Protein AF-A0A1E5TCN2-F1 (afdb_monomer_lite)

pLDDT: mean 72.29, std 10.84, range [36.81, 85.81]

Secondary structure (DSSP, 8-state):
--HHHHHHHHGGGEEE-TTT--EEE----SSHHHHHHHHHHHHHHHHHHHHHHHTT---HHHHHHHHHHHHHHHHHS-HHHHHHHHHHT--

Radius of gyration: 16.42 Å; chains: 1; bounding box: 41×30×35 Å

Organism: NCBI:txid1849968

Sequence (91 aa):
MTPHEFKTRYLHTLQTDPKTKQNYIKLPITDLSELIYMQESLLENIVLLTQLEKRHYKSEQLQSAIYWLCKILLISYPNTELDGLSEWLKP

Structure (mmCIF, N/CA/C/O backbone):
data_AF-A0A1E5TCN2-F1
#
_entry.id   AF-A0A1E5TCN2-F1
#
loop_
_atom_site.group_PDB
_atom_site.id
_atom_site.type_symbol
_atom_site.label_atom_id
_atom_site.label_alt_id
_atom_site.label_comp_id
_atom_site.label_asym_id
_atom_site.label_entity_id
_atom_site.label_seq_id
_atom_site.pdbx_PDB_ins_code
_atom_site.Cartn_x
_atom_site.Cartn_y
_atom_site.Cartn_z
_atom_site.occupancy
_atom_site.B_iso_or_equiv
_atom_site.auth_seq_id
_atom_site.auth_comp_id
_atom_site.auth_asym_id
_atom_site.auth_atom_id
_atom_site.pdbx_PDB_model_num
ATOM 1 N N . MET A 1 1 ? -9.992 11.887 -15.883 1.00 54.75 1 MET A N 1
ATOM 2 C CA . MET A 1 1 ? -10.670 12.204 -14.610 1.00 54.75 1 MET A CA 1
ATOM 3 C C . MET A 1 1 ? -10.124 13.522 -14.106 1.00 54.75 1 MET A C 1
ATOM 5 O O . MET A 1 1 ? -8.909 13.675 -14.041 1.00 54.75 1 MET A O 1
ATOM 9 N N . THR A 1 2 ? -10.992 14.479 -13.814 1.00 73.56 2 THR A N 1
ATOM 10 C CA . THR A 1 2 ? -10.583 15.788 -13.293 1.00 73.56 2 THR A CA 1
ATOM 11 C C . THR A 1 2 ? -1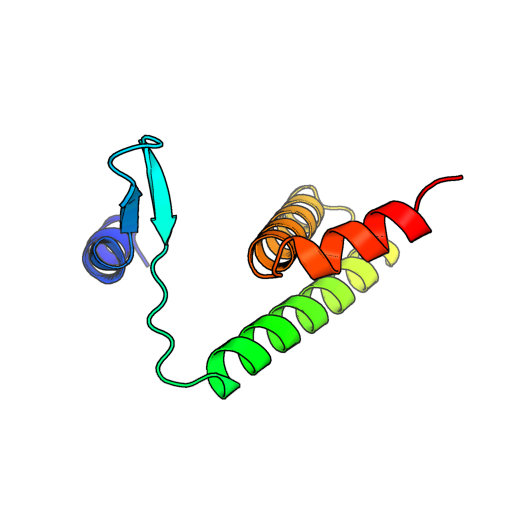0.369 15.729 -11.772 1.00 73.56 2 THR A C 1
ATOM 13 O O . THR A 1 2 ? -10.979 14.895 -11.096 1.00 73.56 2 THR A O 1
ATOM 16 N N . PRO A 1 3 ? -9.542 16.615 -11.184 1.00 69.12 3 PRO A N 1
ATOM 17 C CA . PRO A 1 3 ? -9.358 16.682 -9.729 1.00 69.12 3 PRO A CA 1
ATOM 18 C C . PRO A 1 3 ? -10.669 16.885 -8.952 1.00 69.12 3 PRO A C 1
ATOM 20 O O . PRO A 1 3 ? -10.804 16.426 -7.818 1.00 69.12 3 PRO A O 1
ATOM 23 N N . HIS A 1 4 ? -11.641 17.561 -9.570 1.00 73.25 4 HIS A N 1
ATOM 24 C CA . HIS A 1 4 ? -12.957 17.807 -8.991 1.00 73.25 4 HIS A CA 1
ATOM 25 C C . HIS A 1 4 ? -13.797 16.525 -8.922 1.00 73.25 4 HIS A C 1
ATOM 27 O O . HIS A 1 4 ? -14.317 16.194 -7.860 1.00 73.25 4 HIS A O 1
ATOM 33 N N . GLU A 1 5 ? -13.844 15.749 -10.009 1.00 72.69 5 GLU A N 1
ATOM 34 C CA . GLU A 1 5 ? -14.515 14.441 -10.035 1.00 72.69 5 GLU A CA 1
ATOM 35 C C . GLU A 1 5 ? -13.896 13.460 -9.037 1.00 72.69 5 GLU A C 1
ATOM 37 O O . GLU A 1 5 ? -14.624 12.751 -8.344 1.00 72.69 5 GLU A O 1
ATOM 42 N N . PHE A 1 6 ? -12.564 13.450 -8.913 1.00 70.94 6 PHE A N 1
ATOM 43 C CA . PHE A 1 6 ? -11.880 12.619 -7.924 1.00 70.94 6 PHE A CA 1
ATOM 44 C C . PHE A 1 6 ? -12.287 12.993 -6.495 1.00 70.94 6 PHE A C 1
ATOM 46 O O . PHE A 1 6 ? -12.690 12.129 -5.718 1.00 70.94 6 PHE A O 1
ATOM 53 N N . LYS A 1 7 ? -12.249 14.287 -6.146 1.00 68.06 7 LYS A N 1
ATOM 54 C CA . LYS A 1 7 ? -12.670 14.746 -4.815 1.00 68.06 7 LYS A CA 1
ATOM 55 C C . LYS A 1 7 ? -14.102 14.331 -4.509 1.00 68.06 7 LYS A C 1
ATOM 57 O O . LYS A 1 7 ? -14.331 13.724 -3.474 1.00 68.06 7 LYS A O 1
ATOM 62 N N . THR A 1 8 ? -15.048 14.609 -5.399 1.00 77.75 8 THR A N 1
ATOM 63 C CA . THR A 1 8 ? -16.467 14.302 -5.162 1.00 77.75 8 THR A CA 1
ATOM 64 C C . THR A 1 8 ? -16.699 12.808 -4.957 1.00 77.75 8 THR A C 1
ATOM 66 O O . THR A 1 8 ? -17.504 12.415 -4.115 1.00 77.75 8 THR A O 1
ATOM 69 N N . ARG A 1 9 ? -15.968 11.964 -5.691 1.00 74.12 9 ARG A N 1
ATOM 70 C CA . ARG A 1 9 ? -16.176 10.517 -5.662 1.00 74.12 9 ARG A CA 1
ATOM 71 C C . ARG A 1 9 ? -15.457 9.817 -4.516 1.00 74.12 9 ARG A C 1
ATOM 73 O O . ARG A 1 9 ? -15.983 8.826 -4.036 1.00 74.12 9 ARG A O 1
ATOM 80 N N . TYR A 1 10 ? -14.313 10.323 -4.055 1.00 72.75 10 TYR A N 1
ATOM 81 C CA . TYR A 1 10 ? -13.462 9.630 -3.078 1.00 72.75 10 TYR A CA 1
ATOM 82 C C . TYR A 1 10 ? -13.247 10.408 -1.770 1.00 72.75 10 TYR A C 1
ATOM 84 O O . TYR A 1 10 ? -12.549 9.929 -0.886 1.00 72.75 10 TYR A O 1
ATOM 92 N N . LEU A 1 11 ? -13.861 11.586 -1.569 1.00 74.75 11 LEU A N 1
ATOM 93 C CA . LEU A 1 11 ? -13.702 12.324 -0.302 1.00 74.75 11 LEU A CA 1
ATOM 94 C C . LEU A 1 11 ? -14.129 11.502 0.919 1.00 74.75 11 LEU A C 1
ATOM 96 O O . LEU A 1 11 ? -13.537 11.629 1.983 1.00 74.75 11 LEU A O 1
ATOM 100 N N . HIS A 1 12 ? -15.163 10.676 0.763 1.00 76.19 12 HIS A N 1
ATOM 101 C CA . HIS A 1 12 ? -15.725 9.862 1.839 1.00 76.19 12 HIS A CA 1
ATOM 102 C C . HIS A 1 12 ? -14.782 8.740 2.297 1.00 76.19 12 HIS A C 1
ATOM 104 O O . HIS A 1 12 ? -14.964 8.199 3.386 1.00 76.19 12 HIS A O 1
ATOM 110 N N . THR A 1 13 ? -13.775 8.395 1.488 1.00 75.56 13 THR A N 1
ATOM 111 C CA . THR A 1 13 ? -12.724 7.459 1.886 1.00 75.56 13 THR A CA 1
ATOM 112 C C . THR A 1 13 ? -11.617 8.164 2.658 1.00 75.56 13 THR A C 1
ATOM 114 O O . THR A 1 13 ? -10.732 7.489 3.145 1.00 75.56 13 THR A O 1
ATOM 117 N N . LEU A 1 14 ? -11.607 9.494 2.791 1.00 78.62 14 LEU A N 1
ATOM 118 C CA . LEU A 1 14 ? -10.602 10.198 3.590 1.00 78.62 14 LEU A CA 1
ATOM 119 C C . LEU A 1 14 ? -11.086 10.355 5.031 1.00 78.62 14 LEU A C 1
ATOM 121 O O 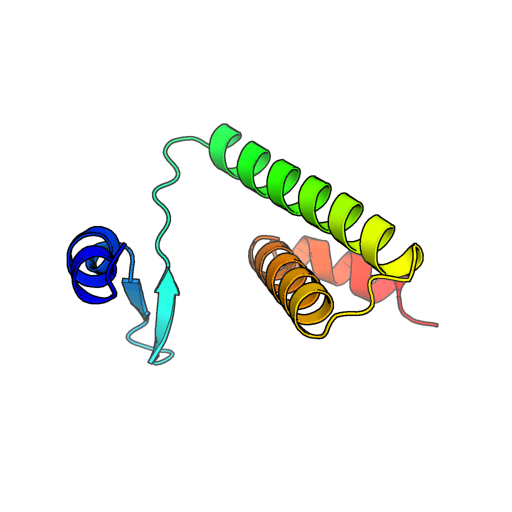. LEU A 1 14 ? -12.163 10.891 5.285 1.00 78.62 14 LEU A O 1
ATOM 125 N N . GLN A 1 15 ? -10.267 9.919 5.982 1.00 79.56 15 GLN A N 1
ATOM 126 C CA . GLN A 1 15 ? -10.546 10.039 7.405 1.00 79.56 15 GLN A CA 1
ATOM 127 C C . GLN A 1 15 ? -9.353 10.682 8.109 1.00 79.56 15 GLN A C 1
ATOM 129 O O . GLN A 1 15 ? -8.218 10.241 7.950 1.00 79.56 15 GLN A O 1
ATOM 134 N N . THR A 1 16 ? -9.599 11.729 8.891 1.00 80.69 16 THR A N 1
ATOM 135 C CA . THR A 1 16 ? -8.567 12.344 9.729 1.00 80.69 16 THR A CA 1
ATOM 136 C C . THR A 1 16 ? -8.680 11.778 11.134 1.00 80.69 16 THR A C 1
ATOM 138 O O . THR A 1 16 ? -9.736 11.888 11.760 1.00 80.69 16 THR A O 1
ATOM 141 N N . ASP A 1 17 ? -7.605 11.189 11.651 1.00 77.12 17 ASP A N 1
ATOM 142 C CA . ASP A 1 17 ? -7.568 10.765 13.049 1.00 77.12 17 ASP A CA 1
ATOM 143 C C . ASP A 1 17 ? -7.564 12.008 13.955 1.00 77.12 17 ASP A C 1
ATOM 145 O O . ASP A 1 17 ? -6.673 12.862 13.852 1.00 77.12 17 ASP A O 1
ATOM 149 N N . PRO A 1 18 ? -8.548 12.146 14.858 1.00 80.94 18 PRO A N 1
ATOM 150 C CA . PRO A 1 18 ? -8.662 13.318 15.711 1.00 80.94 18 PRO A CA 1
ATOM 151 C C . PRO A 1 18 ? -7.488 13.477 16.688 1.00 80.94 18 PRO A C 1
ATOM 153 O O . PRO A 1 18 ? -7.213 14.620 17.076 1.00 80.94 18 PRO A O 1
ATOM 156 N N . LYS A 1 19 ? -6.802 12.383 17.060 1.00 82.19 19 LYS A N 1
ATOM 157 C CA . LYS A 1 19 ? -5.658 12.365 17.986 1.00 82.19 19 LYS A CA 1
ATOM 158 C C . LYS A 1 19 ? -4.347 12.690 17.282 1.00 82.19 19 LYS A C 1
ATOM 160 O O . LYS A 1 19 ? -3.630 13.577 17.729 1.00 82.19 19 LYS A O 1
ATOM 165 N N . THR A 1 20 ? -4.038 11.993 16.191 1.00 82.62 20 THR A N 1
ATOM 166 C CA . THR A 1 20 ? -2.744 12.144 15.499 1.00 82.62 20 THR A CA 1
ATOM 167 C C . THR A 1 20 ? -2.751 13.235 14.429 1.00 82.62 20 THR A C 1
ATOM 169 O O . THR A 1 20 ? -1.689 13.616 13.944 1.00 82.62 20 THR A O 1
ATOM 172 N N . LYS A 1 21 ? -3.934 13.746 14.048 1.00 83.62 21 LYS A N 1
ATOM 173 C CA . LYS A 1 21 ? -4.148 14.667 12.913 1.00 83.62 21 LYS A CA 1
ATOM 174 C C . LYS A 1 21 ? -3.662 14.118 11.568 1.00 83.62 21 LYS A C 1
ATOM 176 O O . LYS A 1 21 ? -3.576 14.866 10.596 1.00 83.62 21 LYS A O 1
ATOM 181 N N . GLN A 1 22 ? -3.366 12.824 11.495 1.00 71.50 22 GLN A N 1
ATOM 182 C CA . GLN A 1 22 ? -2.976 12.169 10.258 1.00 71.50 22 GLN A CA 1
ATOM 183 C C . GLN A 1 22 ? -4.213 11.862 9.414 1.00 71.50 22 GLN A C 1
ATOM 185 O O . GLN A 1 22 ? -5.284 11.547 9.940 1.00 71.50 22 GLN A O 1
ATOM 190 N N . ASN A 1 23 ? -4.057 11.985 8.098 1.00 75.69 23 ASN A N 1
ATOM 191 C CA . ASN A 1 23 ? -5.090 11.651 7.128 1.00 75.69 23 ASN A CA 1
ATOM 192 C C . ASN A 1 23 ? -4.854 10.234 6.613 1.00 75.69 23 ASN A C 1
ATOM 194 O O . ASN A 1 23 ? -3.750 9.912 6.178 1.00 75.69 23 ASN A O 1
ATOM 198 N N . TYR A 1 24 ? -5.906 9.429 6.611 1.00 74.19 24 TYR A N 1
ATOM 199 C CA . TYR A 1 24 ? -5.898 8.048 6.154 1.00 74.19 24 TYR A CA 1
ATOM 200 C C . TYR A 1 24 ? -6.943 7.854 5.067 1.00 74.19 24 TYR A C 1
ATOM 202 O O . TYR A 1 24 ? -7.972 8.533 5.045 1.00 74.19 24 TYR A O 1
ATOM 210 N N . ILE A 1 25 ? -6.686 6.897 4.182 1.00 76.06 25 ILE A N 1
ATOM 211 C CA . ILE A 1 25 ? -7.694 6.397 3.256 1.00 76.06 25 ILE A CA 1
ATOM 212 C C . ILE A 1 25 ? -8.355 5.188 3.919 1.00 76.06 25 ILE A C 1
ATOM 214 O O . ILE A 1 25 ? -7.720 4.159 4.130 1.00 76.06 25 ILE A O 1
ATOM 218 N N . LYS A 1 26 ? -9.632 5.319 4.264 1.00 73.81 26 LYS A N 1
ATOM 219 C CA . LYS A 1 26 ? -10.497 4.235 4.703 1.00 73.81 26 LYS A CA 1
ATOM 220 C C . LYS A 1 26 ? -10.926 3.422 3.488 1.00 73.81 26 LYS A C 1
ATOM 222 O O . LYS A 1 26 ? -11.714 3.884 2.665 1.00 73.81 26 LYS A O 1
ATOM 227 N N . LEU A 1 27 ? -10.415 2.203 3.410 1.00 70.62 27 LEU A N 1
ATOM 228 C CA . LEU A 1 27 ? -10.838 1.211 2.434 1.00 70.62 27 LEU A CA 1
ATOM 229 C C . LEU A 1 27 ? -11.887 0.311 3.099 1.00 70.62 27 LEU A C 1
ATOM 231 O O . LEU A 1 27 ? -11.589 -0.284 4.136 1.00 70.62 27 LEU A O 1
ATOM 235 N N . PRO A 1 28 ? -13.128 0.252 2.585 1.00 65.62 28 PRO A N 1
ATOM 236 C CA . PRO A 1 28 ? -14.088 -0.732 3.055 1.00 65.62 28 PRO A CA 1
ATOM 237 C C . PRO A 1 28 ? -13.598 -2.112 2.613 1.00 65.62 28 PRO A C 1
ATOM 239 O O . PRO A 1 28 ? -13.537 -2.389 1.422 1.00 65.62 28 PRO A O 1
ATOM 242 N N . ILE A 1 29 ? -13.214 -2.938 3.581 1.00 67.12 29 ILE A N 1
ATOM 243 C CA . ILE A 1 29 ? -12.897 -4.350 3.373 1.00 67.12 29 ILE A CA 1
ATOM 244 C C . ILE A 1 29 ? -14.104 -5.116 3.897 1.00 67.12 29 ILE A C 1
ATOM 246 O O . ILE A 1 29 ? -14.422 -5.027 5.087 1.00 67.12 29 ILE A O 1
ATOM 250 N N . THR A 1 30 ? -14.820 -5.790 3.003 1.00 71.06 30 THR A N 1
ATOM 251 C CA . THR A 1 30 ? -16.030 -6.549 3.341 1.00 71.06 30 THR A CA 1
ATOM 252 C C . THR A 1 30 ? -15.698 -7.947 3.847 1.00 71.06 30 THR A C 1
ATOM 254 O O . THR A 1 30 ? -16.446 -8.491 4.659 1.00 71.06 30 THR A O 1
ATOM 257 N N . ASP A 1 31 ? -14.563 -8.496 3.413 1.00 75.69 31 ASP A N 1
ATOM 258 C CA . ASP A 1 31 ? -14.073 -9.819 3.792 1.00 75.69 31 ASP A CA 1
ATOM 259 C C . ASP A 1 31 ? -12.535 -9.860 3.843 1.00 75.69 31 ASP A C 1
ATOM 261 O O . ASP A 1 31 ? -11.848 -9.150 3.109 1.00 75.69 31 ASP A O 1
ATOM 265 N N . LEU A 1 32 ? -11.979 -10.723 4.696 1.00 75.69 32 LEU A N 1
ATOM 266 C CA . LEU A 1 32 ? -10.534 -10.896 4.858 1.00 75.69 32 LEU A CA 1
ATOM 267 C C . LEU A 1 32 ? -9.857 -11.331 3.548 1.00 75.69 32 LEU A C 1
ATOM 269 O O . LEU A 1 32 ? -8.724 -10.936 3.283 1.00 75.69 32 LEU A O 1
ATOM 273 N N . SER A 1 33 ? -10.566 -12.081 2.702 1.00 74.25 33 SER A N 1
ATOM 274 C CA . SER A 1 33 ? -10.090 -12.491 1.376 1.00 74.25 33 SER A CA 1
ATOM 275 C C . SER A 1 33 ? -9.757 -11.298 0.476 1.00 74.25 33 SER A C 1
ATOM 277 O O . SER A 1 33 ? -8.791 -11.349 -0.281 1.00 74.25 33 SER A O 1
ATOM 279 N N . GLU A 1 34 ? -10.521 -10.204 0.571 1.00 75.50 34 GLU A N 1
ATOM 280 C CA . GLU A 1 34 ? -10.267 -8.981 -0.201 1.00 75.50 34 GLU A CA 1
ATOM 281 C C . GLU A 1 34 ? -8.978 -8.303 0.262 1.00 75.50 34 GLU A C 1
ATOM 283 O O . GLU A 1 34 ? -8.194 -7.840 -0.564 1.00 75.50 34 GLU A O 1
ATOM 288 N N . LEU A 1 35 ? -8.725 -8.287 1.576 1.00 77.31 35 LEU A N 1
ATOM 289 C CA . LEU A 1 35 ? -7.479 -7.759 2.127 1.00 77.31 35 LEU A CA 1
ATOM 290 C C . LEU A 1 35 ? -6.272 -8.572 1.647 1.00 77.31 35 LEU A C 1
ATOM 292 O O . LEU A 1 35 ? -5.295 -7.980 1.191 1.00 77.31 35 LEU A O 1
ATOM 296 N N . ILE A 1 36 ? -6.359 -9.904 1.710 1.00 77.44 36 ILE A N 1
ATOM 297 C CA . ILE A 1 36 ? -5.297 -10.806 1.242 1.00 77.44 36 ILE A CA 1
ATOM 298 C C . ILE A 1 36 ? -5.029 -10.563 -0.244 1.00 77.44 36 ILE A C 1
ATOM 300 O O . ILE A 1 36 ? -3.893 -10.299 -0.629 1.00 77.44 36 ILE A O 1
ATOM 304 N N . TYR A 1 37 ? -6.079 -10.535 -1.067 1.00 80.81 37 TYR A N 1
ATOM 305 C CA . TYR A 1 37 ? -5.960 -10.255 -2.496 1.00 80.81 37 TYR A CA 1
ATOM 306 C C . TYR A 1 37 ? -5.302 -8.896 -2.779 1.00 80.81 37 TYR A C 1
ATOM 308 O O . TYR A 1 37 ? -4.467 -8.773 -3.678 1.00 80.81 37 TYR A O 1
ATOM 316 N N . MET A 1 38 ? -5.648 -7.858 -2.010 1.00 79.62 38 MET A N 1
ATOM 317 C CA . MET A 1 38 ? -5.021 -6.541 -2.135 1.00 79.62 38 MET A CA 1
ATOM 318 C C . MET A 1 38 ? -3.533 -6.579 -1.774 1.00 79.62 38 MET A C 1
ATOM 320 O O . MET A 1 38 ? -2.726 -5.980 -2.485 1.00 79.62 38 MET A O 1
ATOM 324 N N . GLN A 1 39 ? -3.157 -7.278 -0.702 1.00 80.06 39 GLN A N 1
ATOM 325 C CA . GLN A 1 39 ? -1.758 -7.433 -0.293 1.00 80.06 39 GLN A CA 1
ATOM 326 C C . GLN A 1 39 ? -0.946 -8.208 -1.339 1.00 80.06 39 GLN A C 1
ATOM 328 O O . GLN A 1 39 ? 0.134 -7.758 -1.727 1.00 80.06 39 GLN A O 1
ATOM 333 N N . GLU A 1 40 ? -1.485 -9.314 -1.852 1.00 82.19 40 GLU A N 1
ATOM 334 C CA . GLU A 1 40 ? -0.871 -10.106 -2.924 1.00 82.19 40 GLU A CA 1
ATOM 335 C C . GLU A 1 40 ? -0.702 -9.275 -4.200 1.00 82.19 40 GLU A C 1
ATOM 337 O O . GLU A 1 40 ? 0.398 -9.188 -4.745 1.00 82.19 40 GLU A O 1
ATOM 342 N N . SER A 1 41 ? -1.747 -8.554 -4.613 1.00 82.50 41 SER A N 1
ATOM 343 C CA . SER A 1 41 ? -1.695 -7.669 -5.782 1.00 82.50 41 SER A CA 1
ATOM 344 C C . SER A 1 41 ? -0.622 -6.584 -5.635 1.00 82.50 41 SER A C 1
ATOM 346 O O . SER A 1 41 ? 0.087 -6.265 -6.592 1.00 82.50 41 SER A O 1
ATOM 348 N N . LEU A 1 42 ? -0.474 -5.989 -4.446 1.00 84.12 42 LEU A N 1
ATOM 349 C CA . LEU A 1 42 ? 0.573 -4.997 -4.180 1.00 84.12 42 LEU A CA 1
ATOM 350 C C . LEU A 1 42 ? 1.974 -5.619 -4.284 1.00 84.12 42 LEU A C 1
ATOM 352 O O . LEU A 1 42 ? 2.853 -5.021 -4.909 1.00 84.12 42 LEU A O 1
ATOM 356 N N . LEU A 1 43 ? 2.174 -6.817 -3.726 1.00 83.06 43 LEU A N 1
ATOM 357 C CA . LEU A 1 43 ? 3.434 -7.563 -3.810 1.00 83.06 43 LEU A CA 1
ATOM 358 C C . LEU A 1 43 ? 3.814 -7.889 -5.258 1.00 83.06 43 LEU A C 1
ATOM 360 O O . LEU A 1 43 ? 4.940 -7.609 -5.674 1.00 83.06 43 LEU A O 1
ATOM 364 N N . GLU A 1 44 ? 2.879 -8.419 -6.045 1.00 83.81 44 GLU A N 1
ATOM 365 C CA . GLU A 1 44 ? 3.101 -8.736 -7.460 1.00 83.81 44 GLU A CA 1
ATOM 366 C C . GLU A 1 44 ? 3.517 -7.496 -8.262 1.00 83.81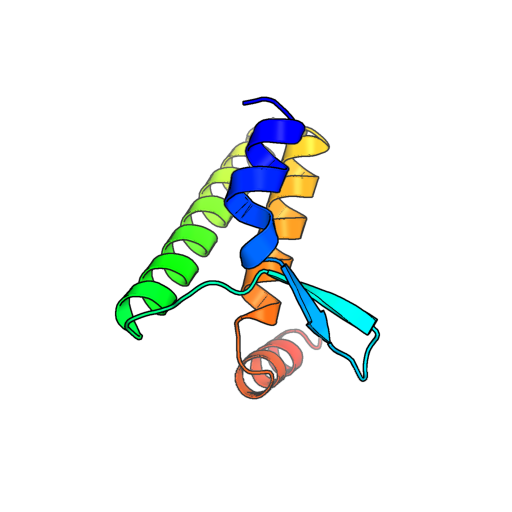 44 GLU A C 1
ATOM 368 O O . GLU A 1 44 ? 4.469 -7.539 -9.050 1.00 83.81 44 GLU A O 1
ATOM 373 N N . ASN A 1 45 ? 2.860 -6.358 -8.015 1.00 81.44 45 ASN A N 1
ATOM 374 C CA . ASN A 1 45 ? 3.201 -5.098 -8.670 1.00 81.44 45 ASN A CA 1
ATOM 375 C C . ASN A 1 45 ? 4.592 -4.595 -8.263 1.00 81.44 45 ASN A C 1
ATOM 377 O O . ASN A 1 45 ? 5.350 -4.149 -9.124 1.00 81.44 45 ASN A O 1
ATOM 381 N N . ILE A 1 46 ? 4.979 -4.706 -6.988 1.00 85.81 46 ILE A N 1
ATOM 382 C CA . ILE A 1 46 ? 6.345 -4.371 -6.551 1.00 85.81 46 ILE A CA 1
ATOM 383 C C . ILE A 1 46 ? 7.367 -5.233 -7.300 1.00 85.81 46 ILE A C 1
ATOM 385 O O . ILE A 1 46 ? 8.349 -4.698 -7.822 1.00 85.81 46 ILE A O 1
ATOM 389 N N . VAL A 1 47 ? 7.137 -6.546 -7.412 1.00 82.88 47 VAL A N 1
ATOM 390 C CA . VAL A 1 47 ? 8.034 -7.462 -8.138 1.00 82.88 47 VAL A CA 1
ATOM 391 C C . VAL A 1 47 ? 8.184 -7.034 -9.597 1.00 82.88 47 VAL A C 1
ATOM 393 O O . VAL A 1 47 ? 9.313 -6.904 -10.079 1.00 82.88 47 VAL A O 1
ATOM 396 N N . LEU A 1 48 ? 7.073 -6.757 -10.284 1.00 84.50 48 LEU A N 1
ATOM 397 C CA . LEU A 1 48 ? 7.082 -6.302 -11.675 1.00 84.50 48 LEU A CA 1
ATOM 398 C C . LEU A 1 48 ? 7.877 -4.999 -11.840 1.00 84.50 48 LEU A C 1
ATOM 400 O O . LEU A 1 48 ? 8.762 -4.911 -12.693 1.00 84.50 48 LEU A O 1
ATOM 404 N N . LEU A 1 49 ? 7.601 -3.996 -11.006 1.00 82.75 49 LEU A N 1
ATOM 405 C CA . LEU A 1 49 ? 8.263 -2.692 -11.086 1.00 82.75 49 LEU A CA 1
ATOM 406 C C . LEU A 1 49 ? 9.765 -2.801 -10.787 1.00 82.75 49 LEU A C 1
ATOM 408 O O . LEU A 1 49 ? 10.575 -2.185 -11.476 1.00 82.75 49 LEU A O 1
ATOM 412 N N . THR A 1 50 ? 10.157 -3.649 -9.836 1.00 81.06 50 THR A N 1
ATOM 413 C CA . THR A 1 50 ? 11.573 -3.894 -9.514 1.00 81.06 50 THR A CA 1
ATOM 414 C C . THR A 1 50 ? 12.298 -4.603 -10.666 1.00 81.06 50 THR A C 1
ATOM 416 O O . THR A 1 50 ? 13.463 -4.320 -10.953 1.00 81.06 50 THR A O 1
ATOM 419 N N . GLN A 1 51 ? 11.624 -5.517 -11.375 1.00 82.12 51 GLN A N 1
ATOM 420 C CA . GLN A 1 51 ? 12.174 -6.139 -12.586 1.00 82.12 51 GLN A CA 1
ATOM 421 C C . GLN A 1 51 ? 12.361 -5.121 -13.717 1.00 82.12 51 GLN A C 1
ATOM 423 O O . GLN A 1 51 ? 13.367 -5.178 -14.427 1.00 82.12 51 GLN A O 1
ATOM 428 N N . LEU A 1 52 ? 11.428 -4.177 -13.871 1.00 80.31 52 LEU A N 1
ATOM 429 C CA . LEU A 1 52 ? 11.536 -3.089 -14.846 1.00 80.31 52 LEU A CA 1
ATOM 430 C C . LEU A 1 52 ? 12.688 -2.132 -14.506 1.00 80.31 52 LEU A C 1
ATOM 432 O O . LEU A 1 52 ? 13.463 -1.779 -15.397 1.00 80.31 52 LEU A O 1
ATOM 436 N N . GLU A 1 53 ? 12.868 -1.789 -13.227 1.00 77.69 53 GLU A N 1
ATOM 437 C CA . GLU A 1 53 ? 13.983 -0.952 -12.765 1.00 77.69 53 GLU A CA 1
ATOM 438 C C . GLU A 1 53 ? 15.339 -1.605 -13.088 1.00 77.69 53 GLU A C 1
ATOM 440 O O . GLU A 1 53 ? 16.236 -0.960 -13.642 1.00 77.69 53 GLU A O 1
ATOM 445 N N . LYS A 1 54 ? 15.473 -2.914 -12.819 1.00 75.31 54 LYS A N 1
ATOM 446 C CA . LYS A 1 54 ? 16.683 -3.697 -13.134 1.00 75.31 54 LYS A CA 1
ATOM 447 C C . LYS A 1 54 ? 16.993 -3.746 -14.632 1.00 75.31 54 LYS A C 1
ATOM 449 O O . LYS A 1 54 ? 18.161 -3.829 -14.999 1.00 75.31 54 LYS A O 1
ATOM 454 N N . ARG A 1 55 ? 15.981 -3.655 -15.502 1.00 74.75 55 ARG A N 1
ATOM 455 C CA . ARG A 1 55 ? 16.132 -3.613 -16.971 1.00 74.75 55 ARG A CA 1
ATOM 456 C C . ARG A 1 55 ? 16.453 -2.211 -17.518 1.00 74.75 55 ARG A C 1
ATOM 458 O O . ARG A 1 55 ? 16.201 -1.948 -18.687 1.00 74.75 55 ARG A O 1
ATOM 465 N N . HIS A 1 56 ? 17.034 -1.331 -16.698 1.00 61.88 56 HIS A N 1
ATOM 466 C CA . HIS A 1 56 ? 17.454 0.038 -17.039 1.00 61.88 56 HIS A CA 1
ATOM 467 C C . HIS A 1 56 ? 16.336 1.069 -17.262 1.00 61.88 56 HIS A C 1
ATOM 469 O O . HIS A 1 56 ? 16.631 2.198 -17.655 1.00 61.88 56 HIS A O 1
ATOM 475 N N . TYR A 1 57 ? 15.084 0.776 -16.901 1.00 60.69 57 TYR A N 1
ATOM 476 C CA . TYR A 1 57 ? 14.042 1.805 -16.800 1.00 60.69 57 TYR A CA 1
ATOM 477 C C . TYR A 1 57 ? 14.158 2.550 -15.465 1.00 60.69 57 TYR A C 1
ATOM 479 O O . TYR A 1 57 ? 13.263 2.510 -14.627 1.00 60.69 57 TYR A O 1
ATOM 487 N N . LYS A 1 58 ? 15.290 3.223 -15.232 1.00 64.12 58 LYS A N 1
ATOM 488 C CA . LYS A 1 58 ? 15.470 4.082 -14.056 1.00 64.12 58 LYS A CA 1
ATOM 489 C C . LYS A 1 58 ? 14.727 5.396 -14.273 1.00 64.12 58 LYS A C 1
ATOM 491 O O . LYS A 1 58 ? 15.306 6.365 -14.754 1.00 64.12 58 LYS A O 1
ATOM 496 N N . SER A 1 59 ? 13.440 5.419 -13.942 1.00 78.56 59 SER A N 1
ATOM 497 C CA . SER A 1 59 ? 12.689 6.666 -13.809 1.00 78.56 59 SER A CA 1
ATOM 498 C C . SER A 1 59 ? 12.443 6.966 -12.332 1.00 78.56 59 SER A C 1
ATOM 500 O O . SER A 1 59 ? 12.113 6.072 -11.551 1.00 78.56 59 SER A O 1
ATOM 502 N N . GLU A 1 60 ? 12.572 8.234 -11.939 1.00 76.38 60 GLU A N 1
ATOM 503 C CA . GLU A 1 60 ? 12.227 8.685 -10.579 1.00 76.38 60 GLU A CA 1
ATOM 504 C C . GLU A 1 60 ? 10.776 8.330 -10.221 1.00 76.38 60 GLU A C 1
ATOM 506 O O . GLU A 1 60 ? 10.455 8.022 -9.077 1.00 76.38 60 GLU A O 1
ATOM 511 N N . GLN A 1 61 ? 9.896 8.309 -11.225 1.00 77.38 61 GLN A N 1
ATOM 512 C CA . GLN A 1 61 ? 8.499 7.907 -11.087 1.00 77.38 61 GLN A CA 1
ATOM 513 C C . GLN A 1 61 ? 8.364 6.427 -10.712 1.00 77.38 61 GLN A C 1
ATOM 515 O O . GLN A 1 61 ? 7.554 6.096 -9.849 1.00 77.38 61 GLN A O 1
ATOM 520 N N . LEU A 1 62 ? 9.172 5.547 -11.313 1.00 79.81 62 LEU A N 1
ATOM 521 C CA . LEU A 1 62 ? 9.178 4.120 -10.998 1.00 79.81 62 LEU A CA 1
ATOM 522 C C . LEU A 1 62 ? 9.689 3.871 -9.577 1.00 79.81 62 LEU A C 1
ATOM 524 O O . LEU A 1 62 ? 9.064 3.133 -8.822 1.00 79.81 62 LEU A O 1
ATOM 528 N N . GLN A 1 63 ? 10.778 4.536 -9.189 1.00 77.31 63 GLN A N 1
ATOM 529 C CA . GLN A 1 63 ? 11.319 4.439 -7.831 1.00 77.31 63 GLN A CA 1
ATOM 530 C C . GLN A 1 63 ? 10.334 4.970 -6.786 1.00 77.31 63 GLN A C 1
ATOM 532 O O . GLN A 1 63 ? 10.141 4.348 -5.743 1.00 77.31 63 GLN A O 1
ATOM 537 N N . SER A 1 64 ? 9.658 6.081 -7.088 1.00 75.69 64 SER A N 1
ATOM 538 C CA . SER A 1 64 ? 8.608 6.636 -6.233 1.00 75.69 64 SER A CA 1
ATOM 539 C C . SER A 1 64 ? 7.421 5.676 -6.100 1.00 75.69 64 SER A C 1
ATOM 541 O O . SER A 1 64 ? 6.931 5.456 -4.992 1.00 75.69 64 SER A O 1
ATOM 543 N N . ALA A 1 65 ? 6.998 5.034 -7.195 1.00 80.00 65 ALA A N 1
ATOM 544 C CA . ALA A 1 65 ? 5.934 4.034 -7.168 1.00 80.00 65 ALA A CA 1
ATOM 545 C C . ALA A 1 65 ? 6.313 2.818 -6.307 1.00 80.00 65 ALA A C 1
ATOM 547 O O . ALA A 1 65 ? 5.543 2.438 -5.428 1.00 80.00 65 ALA A O 1
ATOM 548 N N . ILE A 1 66 ? 7.514 2.257 -6.500 1.00 80.56 66 ILE A N 1
ATOM 549 C CA . ILE A 1 66 ? 8.029 1.144 -5.685 1.00 80.56 66 ILE A CA 1
ATOM 550 C C . ILE A 1 66 ? 8.070 1.545 -4.205 1.00 80.56 66 ILE A C 1
ATOM 552 O O . ILE A 1 66 ? 7.551 0.820 -3.360 1.00 80.56 66 ILE A O 1
ATOM 556 N N . TYR A 1 67 ? 8.620 2.722 -3.888 1.00 80.50 67 TYR A N 1
ATOM 557 C CA . TYR A 1 67 ? 8.687 3.234 -2.517 1.00 80.50 67 TYR A CA 1
ATOM 558 C C . TYR A 1 67 ? 7.304 3.305 -1.857 1.00 80.50 67 TYR A C 1
ATOM 560 O O . TYR A 1 67 ? 7.122 2.804 -0.745 1.00 80.50 67 TYR A O 1
ATOM 568 N N . TRP A 1 68 ? 6.320 3.906 -2.532 1.00 78.31 68 TRP A N 1
ATOM 569 C CA . TRP A 1 68 ? 4.978 4.063 -1.973 1.00 78.31 68 TRP A CA 1
ATOM 570 C C . TRP A 1 68 ? 4.242 2.732 -1.825 1.00 78.31 68 TRP A C 1
ATOM 572 O O . TRP A 1 68 ? 3.588 2.531 -0.803 1.00 78.31 68 TRP A O 1
ATOM 582 N N . LEU A 1 69 ? 4.389 1.810 -2.779 1.00 81.00 69 LEU A N 1
ATOM 583 C CA . LEU A 1 69 ? 3.803 0.471 -2.683 1.00 81.00 69 LEU A CA 1
ATOM 584 C C . LEU A 1 69 ? 4.395 -0.317 -1.509 1.00 81.00 69 LEU A C 1
ATOM 586 O O . LEU A 1 69 ? 3.639 -0.850 -0.699 1.00 81.00 69 LEU A O 1
ATOM 590 N N . CYS A 1 70 ? 5.723 -0.315 -1.349 1.00 78.94 70 CYS A N 1
ATOM 591 C CA . CYS A 1 70 ? 6.384 -0.941 -0.201 1.00 78.94 70 CYS A CA 1
ATOM 592 C C . CYS A 1 70 ? 5.900 -0.337 1.121 1.00 78.94 70 CYS A C 1
ATOM 594 O O . CYS A 1 70 ? 5.619 -1.059 2.073 1.00 78.94 70 CYS A O 1
ATOM 596 N N . LYS A 1 71 ? 5.756 0.990 1.185 1.00 77.00 71 LYS A N 1
ATOM 597 C CA . LYS A 1 71 ? 5.295 1.683 2.391 1.00 77.00 71 LYS A CA 1
ATOM 598 C C . LYS A 1 71 ? 3.856 1.319 2.761 1.00 77.00 71 LYS A C 1
ATOM 600 O O . LYS A 1 71 ? 3.579 1.115 3.939 1.00 77.00 71 LYS A O 1
ATOM 605 N N . ILE A 1 72 ? 2.958 1.219 1.778 1.00 77.50 72 ILE A N 1
ATOM 606 C CA . ILE A 1 72 ? 1.571 0.771 1.991 1.00 77.50 72 ILE A CA 1
ATOM 607 C C . ILE A 1 72 ? 1.559 -0.666 2.510 1.00 77.50 72 ILE A C 1
ATOM 609 O O . ILE A 1 72 ? 0.870 -0.949 3.488 1.00 77.50 72 ILE A O 1
ATOM 613 N N . LEU A 1 73 ? 2.356 -1.546 1.896 1.00 76.19 73 LEU A N 1
ATOM 614 C CA . LEU A 1 73 ? 2.433 -2.944 2.298 1.00 76.19 73 LEU A CA 1
ATOM 615 C C . LEU A 1 73 ? 2.904 -3.075 3.752 1.00 76.19 73 LEU A C 1
ATOM 617 O O . LEU A 1 73 ? 2.220 -3.697 4.556 1.00 76.19 73 LEU A O 1
ATOM 621 N N . LEU A 1 74 ? 4.006 -2.414 4.118 1.00 73.38 74 LEU A N 1
ATOM 622 C CA . LEU A 1 74 ? 4.549 -2.443 5.479 1.00 73.38 74 LEU A CA 1
ATOM 623 C C . LEU A 1 74 ? 3.543 -1.921 6.514 1.00 73.38 74 LEU A C 1
ATOM 625 O O . LEU A 1 74 ? 3.360 -2.537 7.552 1.00 73.38 74 LEU A O 1
ATOM 629 N N . ILE A 1 75 ? 2.832 -0.828 6.232 1.00 70.50 75 ILE A N 1
ATOM 630 C CA . ILE A 1 75 ? 1.824 -0.293 7.167 1.00 70.50 75 ILE A CA 1
ATOM 631 C C . ILE A 1 75 ? 0.623 -1.244 7.319 1.00 70.50 75 ILE A C 1
ATOM 633 O O . ILE A 1 75 ? -0.037 -1.238 8.357 1.00 70.50 75 ILE A O 1
ATOM 637 N N . SER A 1 76 ? 0.327 -2.053 6.298 1.00 65.88 76 SER A N 1
ATOM 638 C CA . SER A 1 76 ? -0.770 -3.027 6.334 1.00 65.88 76 SER A CA 1
ATOM 639 C C . SER A 1 76 ? -0.445 -4.310 7.107 1.00 65.88 76 SER A C 1
ATOM 641 O O . SER A 1 76 ? -1.363 -5.070 7.411 1.00 65.88 76 SER A O 1
ATOM 643 N N . TYR A 1 77 ? 0.827 -4.545 7.444 1.00 66.62 77 TYR A N 1
ATOM 644 C CA . TYR A 1 77 ? 1.243 -5.682 8.261 1.00 66.62 77 TYR A CA 1
ATOM 645 C C . TYR A 1 77 ? 1.212 -5.326 9.757 1.00 66.62 77 TYR A C 1
ATOM 647 O O . TYR A 1 77 ? 1.673 -4.248 10.144 1.00 66.62 77 TYR A O 1
ATOM 655 N N . PRO A 1 78 ? 0.702 -6.211 10.634 1.00 60.59 78 PRO A N 1
ATOM 656 C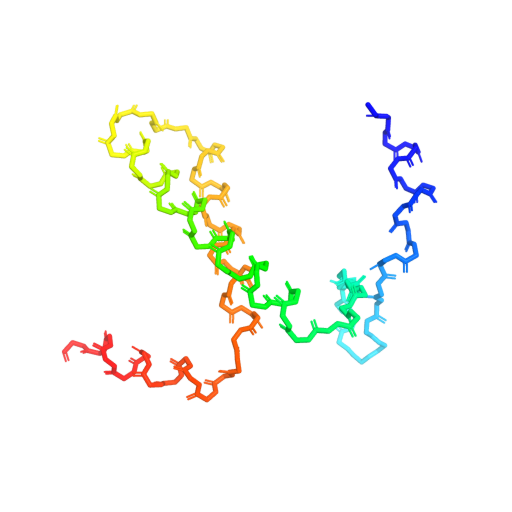 CA . PRO A 1 78 ? 0.798 -6.017 12.076 1.00 60.59 78 PRO A CA 1
ATOM 657 C C . PRO A 1 78 ? 2.267 -5.878 12.494 1.00 60.59 78 PRO A C 1
ATOM 659 O O . PRO A 1 78 ? 3.098 -6.698 12.108 1.00 60.59 78 PRO A O 1
ATOM 662 N N . ASN A 1 79 ? 2.587 -4.873 13.320 1.00 56.88 79 ASN A N 1
ATOM 663 C CA . ASN A 1 79 ? 3.960 -4.591 13.778 1.00 56.88 79 ASN A CA 1
ATOM 664 C C . ASN A 1 79 ? 4.698 -5.835 14.315 1.00 56.88 79 ASN A C 1
ATOM 666 O O . ASN A 1 79 ? 5.902 -5.961 14.130 1.00 56.88 79 ASN A O 1
ATOM 670 N N . THR A 1 80 ? 3.971 -6.788 14.902 1.00 55.97 80 THR A N 1
ATOM 671 C CA . THR A 1 80 ? 4.519 -8.046 15.427 1.00 55.97 80 THR A CA 1
ATOM 672 C C . THR A 1 80 ? 5.175 -8.938 14.369 1.00 55.97 80 THR A C 1
ATOM 674 O O . THR A 1 80 ? 6.096 -9.677 14.697 1.00 55.97 80 THR A O 1
ATOM 677 N N . GLU A 1 81 ? 4.728 -8.891 13.112 1.00 53.53 81 GLU A N 1
ATOM 678 C CA . GLU A 1 81 ? 5.333 -9.669 12.017 1.00 53.53 81 GLU A CA 1
ATOM 679 C C . GLU A 1 81 ? 6.541 -8.945 11.399 1.00 53.53 81 GLU A C 1
ATOM 681 O O . GLU A 1 81 ? 7.484 -9.581 10.926 1.00 53.53 81 GLU A O 1
ATOM 686 N N . LEU A 1 82 ? 6.561 -7.610 11.467 1.00 52.41 82 LEU A N 1
ATOM 687 C CA . LEU A 1 82 ? 7.676 -6.783 10.998 1.00 52.41 82 LEU A CA 1
ATOM 688 C C . LEU A 1 82 ? 8.856 -6.756 11.970 1.00 52.41 82 LEU A C 1
ATOM 690 O O . LEU A 1 82 ? 10.004 -6.703 11.525 1.00 52.41 82 LEU A O 1
ATOM 694 N N . ASP A 1 83 ? 8.598 -6.849 13.274 1.00 54.03 83 ASP A N 1
ATOM 695 C CA . ASP A 1 83 ? 9.649 -6.943 14.289 1.00 54.03 83 ASP A CA 1
ATOM 696 C C . ASP A 1 83 ? 10.555 -8.163 14.036 1.00 54.03 83 ASP A C 1
ATOM 698 O O . ASP A 1 83 ? 11.781 -8.044 14.104 1.00 54.03 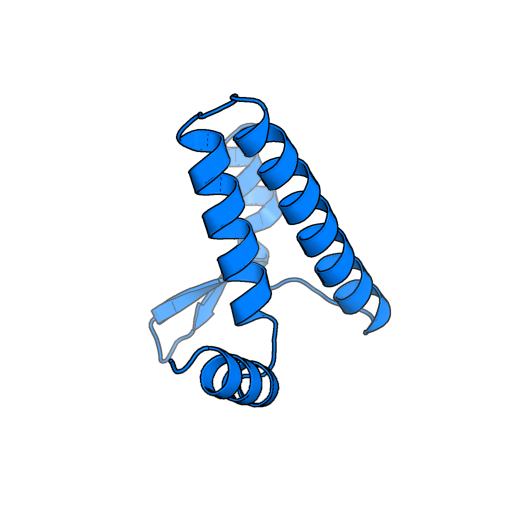83 ASP A O 1
ATOM 702 N N . GLY A 1 84 ? 9.983 -9.300 13.617 1.00 54.59 84 GLY A N 1
ATOM 703 C CA . GLY A 1 84 ? 10.741 -10.503 13.245 1.00 54.59 84 GLY A CA 1
ATOM 704 C C . GLY A 1 84 ? 11.608 -10.336 11.990 1.00 54.59 84 GLY A C 1
ATOM 705 O O . GLY A 1 84 ? 12.711 -10.878 11.920 1.00 54.59 84 GLY A O 1
ATOM 706 N N . LEU A 1 85 ? 11.163 -9.534 11.017 1.00 51.31 85 LEU A N 1
ATOM 707 C CA . LEU A 1 85 ? 11.967 -9.183 9.839 1.00 51.31 85 LEU A CA 1
ATOM 708 C C . LEU A 1 85 ? 13.096 -8.204 10.188 1.00 51.31 85 LEU A C 1
ATOM 710 O O . LEU A 1 85 ? 14.188 -8.303 9.630 1.00 51.31 85 LEU A O 1
ATOM 714 N N . SER A 1 86 ? 12.861 -7.285 11.128 1.00 51.62 86 SER A N 1
ATOM 715 C CA . SER A 1 86 ? 13.887 -6.354 11.614 1.00 51.62 86 SER A CA 1
ATOM 716 C C . SER A 1 86 ? 15.026 -7.072 12.347 1.00 51.62 86 SER A C 1
ATOM 718 O O . SER A 1 86 ? 16.183 -6.683 12.212 1.00 51.62 86 SER A O 1
ATOM 720 N N . GLU A 1 87 ? 14.713 -8.154 13.067 1.00 52.53 87 GLU A N 1
ATOM 721 C CA . GLU A 1 87 ? 15.692 -9.049 13.694 1.00 52.53 87 GLU A CA 1
ATOM 722 C C . GLU A 1 87 ? 16.543 -9.776 12.644 1.00 52.53 87 GLU A C 1
ATOM 724 O O . GLU A 1 87 ? 17.755 -9.883 12.806 1.00 52.53 87 GLU A O 1
ATOM 729 N N . TRP A 1 88 ? 15.926 -10.212 11.542 1.00 44.09 88 TRP A N 1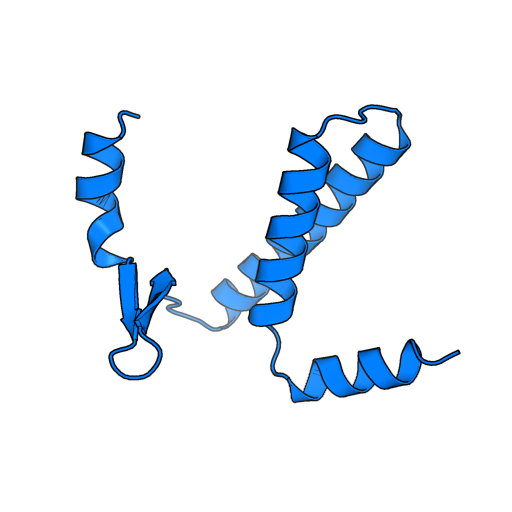
ATOM 730 C CA . TRP A 1 88 ? 16.595 -10.890 10.423 1.00 44.09 88 TRP A CA 1
ATOM 731 C C . TRP A 1 88 ? 17.502 -9.981 9.579 1.00 44.09 88 TRP A C 1
ATOM 733 O O . TRP A 1 88 ? 18.382 -10.473 8.878 1.00 44.09 88 TRP A O 1
ATOM 743 N N . LEU A 1 89 ? 17.281 -8.664 9.624 1.00 44.72 89 LEU A N 1
ATOM 744 C CA . LEU A 1 89 ? 18.050 -7.654 8.885 1.00 44.72 89 LEU A CA 1
ATOM 745 C C . LEU A 1 89 ? 19.177 -7.013 9.714 1.00 44.72 89 LEU A C 1
ATOM 747 O O . LEU A 1 89 ? 19.881 -6.138 9.201 1.00 44.72 89 LEU A O 1
ATOM 751 N N . LYS A 1 90 ? 19.357 -7.412 10.980 1.00 36.81 90 LYS A N 1
ATOM 752 C CA . LYS A 1 90 ? 20.525 -7.007 11.773 1.00 36.81 90 LYS A CA 1
ATOM 753 C C . LYS A 1 90 ? 21.778 -7.730 11.233 1.00 36.81 90 LYS A C 1
ATOM 755 O O . LYS A 1 90 ? 21.685 -8.922 10.948 1.00 36.81 90 LYS A O 1
ATOM 760 N N . PRO A 1 91 ? 22.904 -7.016 11.045 1.00 45.75 91 PRO A N 1
ATOM 761 C CA . PRO A 1 91 ? 24.135 -7.568 10.475 1.00 45.75 91 PRO A CA 1
ATOM 762 C C . PRO A 1 91 ? 24.800 -8.627 11.360 1.00 45.75 91 PRO A C 1
ATOM 764 O O . PRO A 1 91 ? 24.653 -8.543 12.602 1.00 45.75 91 PRO A O 1
#

Foldseek 3Di:
DDPVVCCVVQVVQWDQDPVPRDIDGNDDDPDVVVVVVVLVVLVVVLVVLVVVVVVVPDDPVSVVSNVVSVVVNVVSDDVVVVVVVVVVPDD